Protein 3SMD (pdb70)

Solvent-accessible surface area: 7972 Å² total

B-factor: mean 23.75, std 9.18, range [10.24, 75.02]

CATH classification: 3.90.79.10

Secondary structure (DSSP, 8-state):
--HHHHHHHHHHTTS-B--EEEEEEB-TT-PEEEE---BB-SEEEPPTTS-HHHHHHHHHHHHH-EEEEEEEEEEEE-SGGGEEE-TTS-EEE--EEEEEEEEEEE----EEEE-GGGPPPBSS---GGGG-

Foldseek 3Di:
DDPVVVVVCVVPPQDEDEEKEFEFEADPVAWTKWDDVLIHGQMDGDDPPDDNQRRHQVSCCVRFVFRKHFDAKQDKDWDPLQWDADPVRRTYTYIYTYTYIYTDDGDGDVMDTGHLVGDRDHSGPDPSSSSD

Structure (mmCIF, N/CA/C/O backbone):
data_3SMD
#
_entry.id   3SMD
#
_cell.length_a   64.000
_cell.length_b   64.000
_cell.length_c   59.010
_cell.angle_alpha   90.00
_cell.angle_beta   90.00
_cell.angle_gamma   120.00
#
_symmetry.space_group_name_H-M   'P 32 2 1'
#
loop_
_entity.id
_entity.type
_entity.pdbx_description
1 polymer 'MutT/NUDIX family protein'
2 water water
#
loop_
_atom_site.group_PDB
_atom_site.id
_atom_site.type_symbol
_atom_site.label_atom_id
_atom_site.label_alt_id
_atom_site.label_comp_id
_atom_site.label_asym_id
_atom_site.label_entity_id
_atom_site.label_seq_id
_atom_site.pdbx_PDB_ins_code
_atom_site.Cartn_x
_atom_site.Cartn_y
_atom_site.Cartn_z
_atom_site.occupancy
_atom_site.B_iso_or_equiv
_atom_site.auth_seq_id
_atom_site.auth_comp_id
_atom_site.auth_asym_id
_atom_site.auth_atom_id
_atom_site.pdbx_PDB_model_num
ATOM 1 N N . LEU A 1 3 ? 42.567 19.125 1.977 1.00 43.26 3 LEU A N 1
ATOM 2 C CA . LEU A 1 3 ? 43.516 18.733 0.893 1.00 42.22 3 LEU A CA 1
ATOM 3 C C . LEU A 1 3 ? 42.813 17.766 -0.058 1.00 41.36 3 LEU A C 1
ATOM 4 O O . LEU A 1 3 ? 42.714 16.573 0.225 1.00 41.46 3 LEU A O 1
ATOM 9 N N . SER A 1 4 ? 42.329 18.280 -1.184 1.00 39.53 4 SER A N 1
ATOM 10 C CA . SER A 1 4 ? 41.626 17.460 -2.166 1.00 37.32 4 SER A CA 1
ATOM 11 C C . SER A 1 4 ? 42.521 16.395 -2.791 1.00 36.57 4 SER A C 1
ATOM 12 O O . SER A 1 4 ? 43.746 16.443 -2.669 1.00 36.62 4 SER A O 1
ATOM 15 N N . LEU A 1 5 ? 41.890 15.444 -3.475 1.00 35.16 5 LEU A N 1
ATOM 16 C CA . LEU A 1 5 ? 42.600 14.349 -4.123 1.00 33.78 5 LEU A CA 1
ATOM 17 C C . LEU A 1 5 ? 43.591 14.837 -5.175 1.00 32.51 5 LEU A C 1
ATOM 18 O O . LEU A 1 5 ? 44.638 14.222 -5.382 1.00 33.56 5 LEU A O 1
ATOM 23 N N . TYR A 1 6 ? 43.258 15.939 -5.840 1.00 30.25 6 TYR A N 1
ATOM 24 C CA . TYR A 1 6 ? 44.136 16.493 -6.866 1.00 27.49 6 TYR A CA 1
ATOM 25 C C . TYR A 1 6 ? 45.473 16.942 -6.289 1.00 26.38 6 TYR A C 1
ATOM 26 O O . TYR A 1 6 ? 46.526 16.467 -6.706 1.00 24.42 6 TYR A O 1
ATOM 35 N N . TYR A 1 7 ? 45.416 17.870 -5.337 1.00 26.08 7 TYR A N 1
ATOM 36 C CA . TYR A 1 7 ? 46.615 18.400 -4.694 1.00 26.57 7 TYR A CA 1
ATOM 37 C C . TYR A 1 7 ? 47.332 17.327 -3.881 1.00 25.85 7 TYR A C 1
ATOM 38 O O . TYR A 1 7 ? 48.560 17.324 -3.781 1.00 26.23 7 TYR A O 1
ATOM 47 N N . LYS A 1 8 ? 46.553 16.424 -3.298 1.00 25.59 8 LYS A N 1
ATOM 48 C CA . LYS A 1 8 ? 47.099 15.324 -2.514 1.00 27.78 8 LYS A CA 1
ATOM 49 C C . LY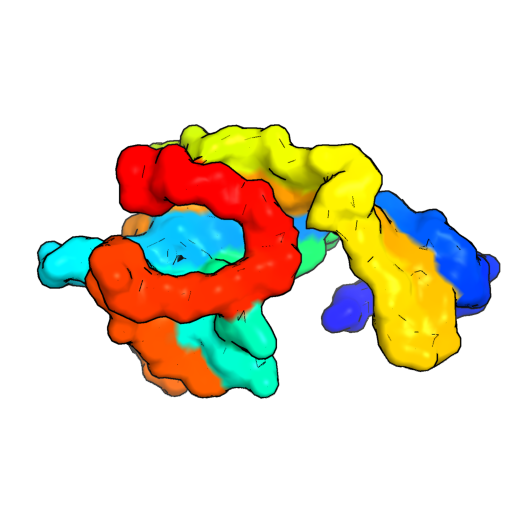S A 1 8 ? 47.926 14.433 -3.442 1.00 25.70 8 LYS A C 1
ATOM 50 O O . LYS A 1 8 ? 48.996 13.959 -3.070 1.00 25.42 8 LYS A O 1
ATOM 56 N N . LYS A 1 9 ? 47.424 14.213 -4.655 1.00 25.98 9 LYS A N 1
ATOM 57 C CA . LYS A 1 9 ? 48.120 13.387 -5.639 1.00 25.33 9 LYS A CA 1
ATOM 58 C C . LYS A 1 9 ? 49.374 14.090 -6.153 1.00 24.21 9 LYS A C 1
ATOM 59 O O . LYS A 1 9 ? 50.404 13.453 -6.379 1.00 23.14 9 LYS A O 1
ATOM 65 N N . ILE A 1 10 ? 49.277 15.402 -6.358 1.00 21.79 10 ILE A N 1
ATOM 66 C CA . ILE A 1 10 ? 50.417 16.175 -6.838 1.00 21.07 10 ILE A CA 1
ATOM 67 C C . ILE A 1 10 ? 51.524 16.147 -5.787 1.00 19.09 10 ILE A C 1
ATOM 68 O O . ILE A 1 10 ? 52.702 15.993 -6.112 1.00 20.15 10 ILE A O 1
ATOM 73 N N . ARG A 1 11 ? 51.133 16.303 -4.528 1.00 18.71 11 ARG A N 1
ATOM 74 C CA . ARG A 1 11 ? 52.090 16.298 -3.426 1.00 18.84 11 ARG A CA 1
ATOM 75 C C . ARG A 1 11 ? 52.822 14.957 -3.353 1.00 19.67 11 ARG A C 1
ATOM 76 O O . ARG A 1 11 ? 54.026 14.913 -3.106 1.00 20.13 11 ARG A O 1
ATOM 84 N N . GLU A 1 12 ? 52.098 13.864 -3.570 1.00 21.85 12 GLU A N 1
ATOM 85 C CA . GLU A 1 12 ? 52.711 12.531 -3.536 1.00 23.32 12 GLU A CA 1
ATOM 86 C C . GLU A 1 12 ? 53.859 12.430 -4.528 1.00 23.50 12 GLU A C 1
ATOM 87 O O . GLU A 1 12 ? 54.915 11.864 -4.234 1.00 24.16 12 GLU A O 1
ATOM 93 N N . GLN A 1 13 ? 53.639 12.985 -5.713 1.00 22.00 13 GLN A N 1
ATOM 94 C CA . GLN A 1 13 ? 54.619 12.942 -6.784 1.00 22.17 13 GLN A CA 1
ATOM 95 C C . GLN A 1 13 ? 55.766 13.945 -6.689 1.00 22.25 13 GLN A C 1
ATOM 96 O O . GLN A 1 13 ? 56.854 13.686 -7.199 1.00 23.60 13 GLN A O 1
ATOM 102 N N . LEU A 1 14 ? 55.531 15.080 -6.037 1.00 20.84 14 LEU A N 1
ATOM 103 C CA . LEU A 1 14 ? 56.557 16.112 -5.937 1.00 19.63 14 LEU A CA 1
ATOM 104 C C . LEU A 1 14 ? 57.364 16.154 -4.642 1.00 17.73 14 LEU A C 1
ATOM 105 O O . LEU A 1 14 ? 58.259 16.984 -4.506 1.00 18.02 14 LEU A O 1
ATOM 110 N N . GLY A 1 15 ? 57.064 15.269 -3.697 1.00 19.93 15 GLY A N 1
ATOM 111 C CA . GLY A 1 15 ? 57.800 15.285 -2.441 1.00 19.16 15 GLY A CA 1
ATOM 112 C C . GLY A 1 15 ? 57.537 16.573 -1.681 1.00 18.19 15 GLY A C 1
ATOM 113 O O . GLY A 1 15 ? 56.383 16.967 -1.518 1.00 19.40 15 GLY A O 1
ATOM 114 N N . HIS A 1 16 ? 58.596 17.233 -1.214 1.00 16.61 16 HIS A N 1
ATOM 115 C CA . HIS A 1 16 ? 58.444 18.489 -0.472 1.00 15.92 16 HIS A CA 1
ATOM 116 C C . HIS A 1 16 ? 58.508 19.718 -1.380 1.00 15.74 16 HIS A C 1
ATOM 117 O O . HIS A 1 16 ? 58.344 20.847 -0.912 1.00 13.75 16 HIS A O 1
ATOM 124 N N . GLU A 1 17 ? 58.742 19.495 -2.671 1.00 15.64 17 GLU A N 1
ATOM 125 C CA . GLU A 1 17 ? 58.869 20.597 -3.616 1.00 15.63 17 GLU A CA 1
ATOM 126 C C . GLU A 1 17 ? 57.661 21.515 -3.740 1.00 13.91 17 GLU A C 1
ATOM 127 O O . GLU A 1 17 ? 56.516 21.121 -3.513 1.00 14.37 17 GLU A O 1
ATOM 133 N N . LEU A 1 18 ? 57.961 22.755 -4.108 1.00 14.08 18 LEU A N 1
ATOM 134 C CA . LEU A 1 18 ? 56.977 23.816 -4.241 1.00 14.67 18 LEU A CA 1
ATOM 135 C C . LEU A 1 18 ? 55.807 23.548 -5.178 1.00 15.34 18 LEU A C 1
ATOM 136 O O . LEU A 1 18 ? 55.995 23.253 -6.364 1.00 16.14 18 LEU A O 1
ATOM 141 N N . ILE A 1 19 ? 54.600 23.651 -4.626 1.00 14.09 19 ILE A N 1
ATOM 142 C CA . ILE A 1 19 ? 53.372 23.490 -5.395 1.00 14.83 19 ILE A CA 1
ATOM 143 C C . ILE A 1 19 ? 52.706 24.870 -5.423 1.00 13.69 19 ILE A C 1
ATOM 144 O O . ILE A 1 19 ? 52.547 25.506 -4.381 1.00 12.47 19 ILE A O 1
ATOM 149 N N . PHE A 1 20 ? 52.345 25.326 -6.621 1.00 13.29 20 PHE A N 1
ATOM 150 C CA . PHE A 1 20 ? 51.703 26.628 -6.827 1.00 14.81 20 PHE A CA 1
ATOM 151 C C . PHE A 1 20 ? 50.210 26.350 -6.709 1.00 15.19 20 PHE A C 1
ATOM 152 O O . PHE A 1 20 ? 49.650 25.659 -7.557 1.00 16.19 20 PHE A O 1
ATOM 168 N N . PRO A 1 22 ? 46.355 27.759 -6.683 1.00 13.81 22 PRO A N 1
ATOM 169 C CA . PRO A 1 22 ? 45.355 28.814 -6.871 1.00 13.37 22 PRO A CA 1
ATOM 170 C C . PRO A 1 22 ? 44.359 28.646 -5.730 1.00 13.36 22 PRO A C 1
ATOM 171 O O . PRO A 1 22 ? 43.904 27.531 -5.464 1.00 13.56 22 PRO A O 1
ATOM 175 N N . SER A 1 23 ? 44.014 29.745 -5.068 1.00 14.38 23 SER A N 1
ATOM 176 C CA . SER A 1 23 ? 43.108 29.694 -3.929 1.00 13.86 23 SER A CA 1
ATOM 177 C C . SER A 1 23 ? 42.133 30.864 -3.930 1.00 13.62 23 SER A C 1
ATOM 178 O O . SER A 1 23 ? 42.266 31.791 -4.724 1.00 12.34 23 SER A O 1
ATOM 181 N N . VAL A 1 24 ? 41.155 30.794 -3.029 1.00 13.27 24 VAL A N 1
ATOM 182 C CA . VAL A 1 24 ? 40.152 31.841 -2.868 1.00 12.92 24 VAL A CA 1
ATOM 183 C C . VAL A 1 24 ? 40.000 32.122 -1.380 1.00 13.12 24 VAL A C 1
ATOM 184 O O . VAL A 1 24 ? 40.281 31.266 -0.539 1.00 15.37 24 VAL A O 1
ATOM 188 N N . ALA A 1 25 ? 39.567 33.332 -1.054 1.00 13.29 25 ALA A N 1
ATOM 189 C CA . ALA A 1 25 ? 39.356 33.718 0.332 1.00 11.51 25 ALA A CA 1
ATOM 190 C C . ALA A 1 25 ? 38.112 34.585 0.304 1.00 13.34 25 ALA A C 1
ATOM 191 O O . ALA A 1 25 ? 37.874 35.307 -0.666 1.00 14.40 25 ALA A O 1
ATOM 193 N N . ALA A 1 26 ? 37.317 34.512 1.361 1.00 13.31 26 ALA A N 1
ATOM 194 C CA . ALA A 1 26 ? 36.076 35.275 1.406 1.00 12.58 26 ALA A CA 1
ATOM 195 C C . ALA A 1 26 ? 36.001 36.323 2.500 1.00 13.38 26 ALA A C 1
ATOM 196 O O . ALA A 1 26 ? 36.415 36.083 3.632 1.00 14.11 26 ALA A O 1
ATOM 198 N N . VAL A 1 27 ? 35.464 37.487 2.143 1.00 12.25 27 VAL A N 1
ATOM 199 C CA . VAL A 1 27 ? 35.251 38.558 3.106 1.00 14.00 27 VAL A CA 1
ATOM 200 C C . VAL A 1 27 ? 33.737 38.539 3.271 1.00 14.71 27 VAL A C 1
ATOM 201 O O . VAL A 1 27 ? 32.998 38.847 2.337 1.00 13.95 27 VAL A O 1
ATOM 205 N N . ILE A 1 28 ? 33.287 38.136 4.456 1.00 15.14 28 ILE A N 1
ATOM 206 C CA . ILE A 1 28 ? 31.867 38.031 4.759 1.00 14.32 28 ILE A CA 1
ATOM 207 C C . ILE A 1 28 ? 31.508 38.931 5.932 1.00 14.48 28 ILE A C 1
ATOM 208 O O . ILE A 1 28 ? 32.136 38.869 6.986 1.00 13.79 28 ILE A O 1
ATOM 213 N N . LYS A 1 29 ? 30.505 39.781 5.737 1.00 14.74 29 LYS A N 1
ATOM 214 C CA . LYS A 1 29 ? 30.071 40.692 6.792 1.00 17.09 29 LYS A CA 1
ATOM 215 C C . LYS A 1 29 ? 28.643 40.366 7.189 1.00 17.04 29 LYS A C 1
ATOM 216 O O . LYS A 1 29 ? 27.841 39.960 6.345 1.00 19.10 29 LYS A O 1
ATOM 222 N N . ASN A 1 30 ? 28.322 40.528 8.470 1.00 17.52 30 ASN A N 1
ATOM 223 C CA . ASN A 1 30 ? 26.955 40.280 8.912 1.00 19.30 30 ASN A CA 1
ATOM 224 C C . ASN A 1 30 ? 26.200 41.602 8.860 1.00 21.06 30 ASN A C 1
ATOM 225 O O . ASN A 1 30 ? 26.758 42.632 8.469 1.00 20.67 30 ASN A O 1
ATOM 230 N N . GLU A 1 31 ? 24.931 41.565 9.238 1.00 23.08 31 GLU A N 1
ATOM 231 C CA . GLU A 1 31 ? 24.088 42.752 9.218 1.00 26.18 31 GLU A CA 1
ATOM 232 C C . GLU A 1 31 ? 24.719 43.949 9.930 1.00 26.04 31 GLU A C 1
ATOM 233 O O . GLU A 1 31 ? 24.590 45.084 9.473 1.00 28.93 31 GLU A O 1
ATOM 239 N N . GLN A 1 32 ? 25.407 43.699 11.040 1.00 27.11 32 GLN A N 1
ATOM 240 C CA . GLN A 1 32 ? 26.022 44.776 11.811 1.00 27.08 32 GLN A CA 1
ATOM 241 C C . GLN A 1 32 ? 27.424 45.190 11.367 1.00 26.78 32 GLN A C 1
ATOM 242 O O . GLN A 1 32 ? 28.088 45.971 12.048 1.00 28.08 32 GLN A O 1
ATOM 248 N N . GLY A 1 33 ? 27.877 44.661 10.235 1.00 25.43 33 GLY A N 1
ATOM 249 C CA . GLY A 1 33 ? 29.184 45.042 9.720 1.00 23.49 33 GLY A CA 1
ATOM 250 C C . GLY A 1 33 ? 30.425 44.325 10.219 1.00 22.69 33 GLY A C 1
ATOM 251 O O . 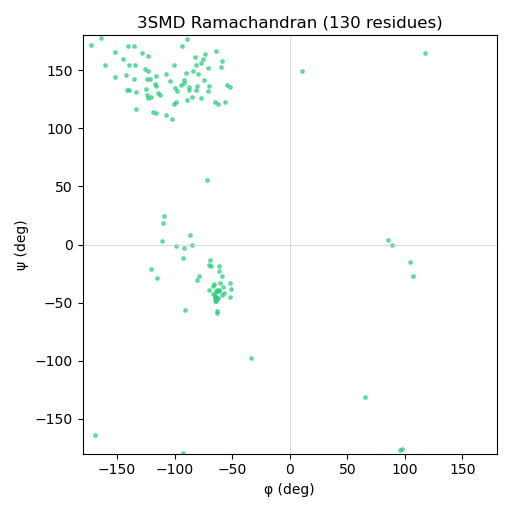GLY A 1 33 ? 31.539 44.688 9.837 1.00 23.03 33 GLY A O 1
ATOM 252 N N . GLU A 1 34 ? 30.259 43.313 11.066 1.00 19.86 34 GLU A N 1
ATOM 253 C CA . GLU A 1 34 ? 31.414 42.579 11.575 1.00 17.38 34 GLU A CA 1
ATOM 254 C C . GLU A 1 34 ? 31.924 41.621 10.497 1.00 16.04 34 GLU A C 1
ATOM 255 O O . GLU A 1 34 ? 31.173 41.215 9.612 1.00 16.78 34 GLU A O 1
ATOM 261 N N . LEU A 1 35 ? 33.200 41.257 10.589 1.00 15.25 35 LEU A N 1
ATOM 262 C CA . LEU A 1 35 ? 33.840 40.373 9.612 1.00 15.26 35 LEU A CA 1
ATOM 263 C C . LEU A 1 35 ? 34.004 38.968 10.171 1.00 14.94 35 LEU A C 1
ATOM 264 O O . LEU A 1 35 ? 34.360 38.802 11.332 1.00 14.39 35 LEU A O 1
ATOM 269 N N . LEU A 1 36 ? 33.777 37.960 9.331 1.00 13.38 36 LEU A N 1
ATOM 270 C CA . LEU A 1 36 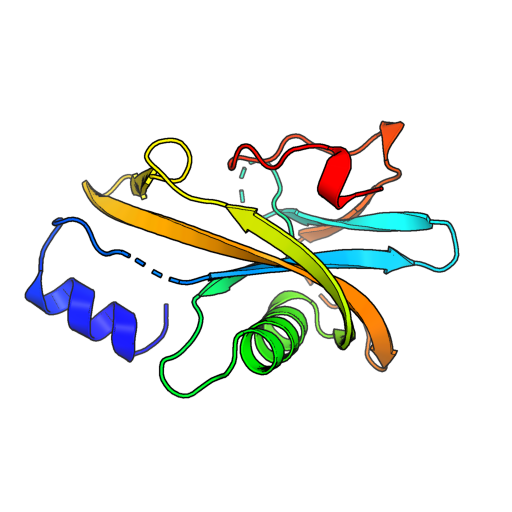? 33.874 36.571 9.780 1.00 12.95 36 LEU A CA 1
ATOM 271 C C . LEU A 1 36 ? 35.267 35.971 9.635 1.00 14.07 36 LEU A C 1
ATOM 272 O O . LEU A 1 36 ? 35.837 35.954 8.536 1.00 13.75 36 LEU A O 1
ATOM 277 N N . PHE A 1 37 ? 35.806 35.475 10.748 1.00 13.09 37 PHE A N 1
ATOM 278 C CA . PHE A 1 37 ? 37.119 34.836 10.740 1.00 15.62 37 PHE A CA 1
ATOM 279 C C . PHE A 1 37 ? 37.029 33.415 11.284 1.00 16.71 37 PHE A C 1
ATOM 280 O O . PHE A 1 37 ? 36.058 33.047 11.952 1.00 14.76 37 PHE A O 1
ATOM 288 N N . GLN A 1 38 ? 38.050 32.619 10.984 1.00 16.85 38 GLN A N 1
ATOM 289 C CA . GLN A 1 38 ? 38.110 31.232 11.426 1.00 21.23 38 GLN A CA 1
ATOM 290 C C . GLN A 1 38 ? 39.395 30.998 12.214 1.00 23.30 38 GLN A C 1
ATOM 291 O O . GLN A 1 38 ? 40.443 31.544 11.877 1.00 22.80 38 GLN A O 1
ATOM 297 N N . TYR A 1 39 ? 39.311 30.192 13.268 1.00 26.22 39 TYR A N 1
ATOM 298 C CA . TYR A 1 39 ? 40.481 29.882 14.085 1.00 30.08 39 TYR A CA 1
ATOM 299 C C . TYR A 1 39 ? 40.792 28.388 14.002 1.00 33.13 39 TYR A C 1
ATOM 300 O O . TYR A 1 39 ? 40.017 27.557 14.478 1.00 33.32 39 TYR A O 1
ATOM 309 N N . PRO A 1 40 ? 41.932 28.029 13.388 1.00 35.16 40 PRO A N 1
ATOM 310 C CA . PRO A 1 40 ? 42.350 26.629 13.240 1.00 36.87 40 PRO A CA 1
ATOM 311 C C . PRO A 1 40 ? 42.609 25.948 14.581 1.00 37.50 40 PRO A C 1
ATOM 312 O O . PRO A 1 40 ? 43.464 26.384 15.353 1.00 39.30 40 PRO A O 1
ATOM 316 N N . TYR A 1 44 ? 47.434 32.103 14.580 1.00 30.90 44 TYR A N 1
ATOM 317 C CA . TYR A 1 44 ? 46.804 33.066 13.682 1.00 30.43 44 TYR A CA 1
ATOM 318 C C . TYR A 1 44 ? 45.387 32.658 13.309 1.00 28.67 44 TYR A C 1
ATOM 319 O O . TYR A 1 44 ? 45.071 31.473 13.235 1.00 27.90 44 TYR A O 1
ATOM 328 N N . TRP A 1 45 ? 44.542 33.654 13.075 1.00 26.96 45 TRP A N 1
ATOM 329 C CA . TRP A 1 45 ? 43.178 33.407 12.638 1.00 23.23 45 TRP A CA 1
ATOM 330 C C . TRP A 1 45 ? 43.265 33.492 11.124 1.00 22.15 45 TRP A C 1
ATOM 331 O O . TRP A 1 45 ? 44.292 33.910 10.581 1.00 20.82 45 TRP A O 1
ATOM 342 N N . SER A 1 46 ? 42.196 33.115 10.437 1.00 19.97 46 SER A N 1
ATOM 343 C CA . SER A 1 46 ? 42.199 33.155 8.983 1.00 18.78 46 SER A CA 1
ATOM 344 C C . SER A 1 46 ? 40.843 33.530 8.407 1.00 16.49 46 SER A C 1
ATOM 345 O O . SER A 1 46 ? 39.816 33.418 9.072 1.00 16.96 46 SER A O 1
ATOM 348 N N . LEU A 1 47 ? 40.847 34.001 7.165 1.00 16.16 47 LEU A N 1
ATOM 349 C CA . LEU A 1 47 ? 39.597 34.321 6.490 1.00 16.31 47 LEU A CA 1
ATOM 350 C C . LEU A 1 47 ? 39.120 32.966 5.984 1.00 15.54 47 LEU A C 1
ATOM 351 O O . LEU A 1 47 ? 39.929 32.059 5.808 1.00 17.12 47 LEU A O 1
ATOM 356 N N . PRO A 1 48 ? 37.808 32.792 5.778 1.00 15.40 48 PRO A N 1
ATOM 357 C CA . PRO A 1 48 ? 37.370 31.487 5.272 1.00 15.72 48 PRO A CA 1
ATOM 358 C C . PRO A 1 48 ? 38.047 31.360 3.904 1.00 17.23 48 PRO A C 1
ATOM 359 O O . PRO A 1 48 ? 37.834 32.201 3.033 1.00 17.50 48 PRO A O 1
ATOM 363 N N . ALA A 1 49 ? 38.861 30.325 3.711 1.00 16.45 49 ALA A N 1
ATOM 364 C CA . ALA A 1 49 ? 39.572 30.176 2.446 1.00 17.41 49 ALA A CA 1
ATOM 365 C C . ALA A 1 49 ? 39.899 28.737 2.085 1.00 18.26 49 ALA A C 1
ATOM 366 O O . ALA A 1 49 ? 39.836 27.836 2.924 1.00 20.20 49 ALA A O 1
ATOM 368 N N . GLY A 1 50 ? 40.266 28.530 0.825 1.00 17.28 50 GLY A N 1
ATOM 369 C CA . GLY A 1 50 ? 40.602 27.196 0.377 1.00 17.99 50 GLY A CA 1
ATOM 370 C C . GLY A 1 50 ? 41.159 27.169 -1.029 1.00 18.00 50 GLY A C 1
ATOM 371 O O . GLY A 1 50 ? 41.145 28.174 -1.740 1.00 15.57 50 GLY A O 1
ATOM 372 N N . ALA A 1 51 ? 41.651 26.005 -1.435 1.00 16.75 51 ALA A N 1
ATOM 373 C CA . ALA A 1 51 ? 42.226 25.846 -2.758 1.00 16.21 51 ALA A CA 1
ATOM 374 C C . ALA A 1 51 ? 41.139 25.678 -3.814 1.00 16.39 51 ALA A C 1
ATOM 375 O O . ALA A 1 51 ? 40.080 25.108 -3.550 1.00 18.05 51 ALA A O 1
ATOM 377 N N . ILE A 1 52 ? 41.402 26.195 -5.009 1.00 13.93 52 ILE A N 1
ATOM 378 C CA . ILE A 1 52 ? 40.474 26.058 -6.115 1.00 13.08 52 ILE A CA 1
ATOM 379 C C . ILE A 1 52 ? 40.700 24.682 -6.718 1.00 15.19 52 ILE A C 1
ATOM 380 O O . ILE A 1 52 ? 41.842 24.283 -6.948 1.00 14.08 52 ILE A O 1
ATOM 385 N N . GLU A 1 53 ? 39.622 23.949 -6.962 1.00 14.36 53 GLU A N 1
ATOM 386 C CA . GLU A 1 53 ? 39.748 22.634 -7.578 1.00 17.84 53 GLU A CA 1
ATOM 387 C C . GLU A 1 53 ? 39.727 22.843 -9.083 1.00 17.96 53 GLU A C 1
ATOM 388 O O . GLU A 1 53 ? 38.885 23.575 -9.599 1.00 17.64 53 GLU A O 1
ATOM 394 N N . PRO A 1 54 ? 40.656 22.208 -9.813 1.00 17.80 54 PRO A N 1
ATOM 395 C CA . PRO A 1 54 ? 40.665 22.384 -11.266 1.00 17.25 54 PRO A CA 1
ATOM 396 C C . PRO A 1 54 ? 39.269 22.102 -11.818 1.00 16.57 54 PRO A C 1
ATOM 397 O O . PRO A 1 54 ? 38.623 21.132 -11.420 1.00 18.43 54 PRO A O 1
ATOM 401 N N . GLY A 1 55 ? 38.800 22.947 -12.727 1.00 17.01 55 GLY A N 1
ATOM 402 C CA . GLY A 1 55 ? 37.482 22.750 -13.295 1.00 16.72 55 GLY A CA 1
ATOM 403 C C . GLY A 1 55 ? 36.505 23.779 -12.767 1.00 16.17 55 GLY A C 1
ATOM 404 O O . GLY A 1 55 ? 35.529 24.109 -13.430 1.00 16.09 55 GLY A O 1
ATOM 405 N N . GLU A 1 56 ? 36.769 24.282 -11.565 1.00 16.90 56 GLU A N 1
ATOM 406 C CA . GLU A 1 56 ? 35.904 25.294 -10.952 1.00 16.29 56 GLU A CA 1
ATOM 407 C C . GLU A 1 56 ? 36.359 26.688 -11.328 1.00 15.37 56 GLU A C 1
ATOM 408 O O . GLU A 1 56 ? 37.552 26.931 -11.501 1.00 13.24 56 GLU A O 1
ATOM 414 N N . THR A 1 57 ? 35.411 27.611 -11.444 1.00 14.86 57 THR A N 1
ATOM 415 C CA . THR A 1 57 ? 35.762 28.996 -11.712 1.00 14.17 57 THR A CA 1
ATOM 416 C C . THR A 1 57 ? 36.098 29.499 -10.311 1.00 14.02 57 THR A C 1
ATOM 417 O O . THR A 1 57 ? 35.725 28.863 -9.322 1.00 14.08 57 THR A O 1
ATOM 421 N N . PRO A 1 58 ? 36.818 30.626 -10.197 1.00 13.14 58 PRO A N 1
ATOM 422 C CA . PRO A 1 58 ? 37.138 31.111 -8.851 1.00 13.69 58 PRO A CA 1
ATOM 423 C C . PRO A 1 58 ? 35.862 31.357 -8.034 1.00 13.23 58 PRO A C 1
ATOM 424 O O . PRO A 1 58 ? 35.834 31.115 -6.831 1.00 12.66 58 PRO A O 1
ATOM 428 N N . GLU A 1 59 ? 34.811 31.839 -8.693 1.00 14.99 59 GLU A N 1
ATOM 429 C CA . GLU A 1 59 ? 33.544 32.103 -8.009 1.00 14.85 59 GLU A CA 1
ATOM 430 C C . GLU A 1 59 ? 32.931 30.822 -7.437 1.00 16.38 59 GLU A C 1
ATOM 431 O O . GLU A 1 59 ? 32.466 30.794 -6.295 1.00 16.27 59 GLU A O 1
ATOM 437 N N . GLU A 1 60 ? 32.914 29.763 -8.235 1.00 16.23 60 GLU A N 1
ATOM 438 C CA . GLU A 1 60 ? 32.359 28.499 -7.772 1.00 15.93 60 GLU A CA 1
ATOM 439 C C . GLU A 1 60 ? 33.181 27.976 -6.596 1.00 15.50 60 GLU A C 1
ATOM 440 O O . GLU A 1 60 ? 32.636 27.431 -5.637 1.00 14.22 60 GLU A O 1
ATOM 446 N N . ALA A 1 61 ? 34.497 28.150 -6.673 1.00 15.19 61 ALA A N 1
ATOM 447 C CA . ALA A 1 61 ? 35.387 27.702 -5.606 1.00 14.19 61 ALA A CA 1
ATOM 448 C C . ALA A 1 61 ? 35.118 28.398 -4.274 1.00 13.91 61 ALA A C 1
ATOM 449 O O . ALA A 1 61 ? 35.057 27.742 -3.232 1.00 14.04 61 ALA A O 1
ATOM 451 N N . VAL A 1 62 ? 34.965 29.720 -4.300 1.00 13.17 62 VAL A N 1
ATOM 452 C CA . VAL A 1 62 ? 34.738 30.445 -3.056 1.00 13.82 62 VAL A CA 1
ATOM 453 C C . VAL A 1 62 ? 33.383 30.095 -2.443 1.00 13.52 62 VAL A C 1
ATOM 454 O O . VAL A 1 62 ? 33.253 30.021 -1.221 1.00 13.16 62 VAL A O 1
ATOM 458 N N . ILE A 1 63 ? 32.378 29.872 -3.281 1.00 14.01 63 ILE A N 1
ATOM 459 C CA . ILE A 1 63 ? 31.064 29.505 -2.763 1.00 13.25 63 ILE A CA 1
ATOM 460 C C . ILE A 1 63 ? 31.165 28.145 -2.080 1.00 14.05 63 ILE A C 1
ATOM 461 O O . ILE A 1 63 ? 30.645 27.952 -0.978 1.00 14.85 63 ILE A O 1
ATOM 466 N N . ARG A 1 64 ? 31.847 27.206 -2.729 1.00 13.81 64 ARG A N 1
ATOM 467 C CA . ARG A 1 64 ? 32.006 25.869 -2.163 1.00 14.89 64 ARG A CA 1
ATOM 468 C C . ARG A 1 64 ? 32.830 25.885 -0.876 1.00 15.08 64 ARG A C 1
ATOM 469 O O . ARG A 1 64 ? 32.445 25.288 0.135 1.00 13.45 64 ARG A O 1
ATOM 477 N N . GLU A 1 65 ? 33.975 26.556 -0.918 1.00 14.58 65 GLU A N 1
ATOM 478 C CA . GLU A 1 65 ? 34.829 26.630 0.254 1.00 14.94 65 GLU A CA 1
ATOM 479 C C . GLU A 1 65 ? 34.102 27.259 1.442 1.00 14.09 65 GLU A C 1
ATOM 480 O O . GLU A 1 65 ? 34.210 26.774 2.569 1.00 14.94 65 GLU A O 1
ATOM 486 N N . VAL A 1 66 ? 33.368 28.341 1.200 1.00 14.29 66 VAL A N 1
ATOM 487 C CA . VAL A 1 66 ? 32.641 28.986 2.287 1.00 13.12 66 VAL A CA 1
ATOM 488 C C . VAL A 1 66 ? 31.620 28.019 2.895 1.00 13.93 66 VAL A C 1
ATOM 489 O O . VAL A 1 66 ? 31.447 27.972 4.115 1.00 14.73 66 VAL A O 1
ATOM 493 N N . TRP A 1 67 ? 30.958 27.234 2.053 1.00 15.95 67 TRP A N 1
ATOM 494 C CA . TRP A 1 67 ? 29.973 26.278 2.557 1.00 17.94 67 TRP A CA 1
ATOM 495 C C . TRP A 1 67 ? 30.640 25.209 3.419 1.00 18.91 67 TRP A C 1
ATOM 496 O O . TRP A 1 67 ? 30.160 24.879 4.501 1.00 19.23 67 TRP A O 1
ATOM 507 N N . GLU A 1 68 ? 31.753 24.669 2.935 1.00 19.74 68 GLU A N 1
ATOM 508 C CA . GLU A 1 68 ? 32.470 23.626 3.663 1.00 20.30 68 GLU A CA 1
ATOM 509 C C . GLU A 1 68 ? 33.084 24.108 4.976 1.00 21.33 68 GLU A C 1
ATOM 510 O O . GLU A 1 68 ? 33.008 23.421 5.996 1.00 22.39 68 GLU A O 1
ATOM 516 N N . GLU A 1 69 ? 33.687 25.292 4.951 1.00 20.30 69 GLU A N 1
ATOM 517 C CA . GLU A 1 69 ? 34.344 25.839 6.135 1.00 20.94 69 GLU A CA 1
ATOM 518 C C . GLU A 1 69 ? 33.431 26.510 7.159 1.00 19.78 69 GLU A C 1
ATOM 519 O O . GLU A 1 69 ? 33.725 26.482 8.359 1.00 21.71 69 GLU A O 1
ATOM 525 N N . THR A 1 70 ? 32.331 27.105 6.705 1.00 17.34 70 THR A N 1
ATOM 526 C CA . THR A 1 70 ? 31.445 27.813 7.627 1.00 17.93 70 THR A CA 1
ATOM 527 C C . THR A 1 70 ? 30.001 27.331 7.729 1.00 17.21 70 THR A C 1
ATOM 528 O O . THR A 1 70 ? 29.333 27.617 8.718 1.00 18.43 70 THR A O 1
ATOM 532 N N . GLY A 1 71 ? 29.519 26.618 6.717 1.00 17.22 71 GLY A N 1
ATOM 533 C CA . GLY A 1 71 ? 28.142 26.151 6.735 1.00 17.18 71 GLY A CA 1
ATOM 534 C C . GLY A 1 71 ? 27.192 27.177 6.130 1.00 18.14 71 GLY A C 1
ATOM 535 O O . GLY A 1 71 ? 25.978 26.956 6.057 1.00 20.39 71 GLY A O 1
ATOM 536 N N . LEU A 1 72 ? 27.742 28.306 5.694 1.00 15.05 72 LEU A N 1
ATOM 537 C CA . LEU A 1 72 ? 26.945 29.378 5.088 1.00 15.34 72 LEU A CA 1
ATOM 538 C C . LEU A 1 72 ? 26.840 29.254 3.576 1.00 16.41 72 LEU A C 1
ATOM 539 O O . LEU A 1 72 ? 27.801 28.871 2.904 1.00 15.45 72 LEU A O 1
ATOM 544 N N . LYS A 1 73 ? 25.667 29.574 3.039 1.00 16.47 73 LYS A N 1
ATOM 545 C CA . LYS A 1 73 ? 25.496 29.566 1.595 1.00 18.34 73 LYS A CA 1
ATOM 546 C C . LYS A 1 73 ? 25.653 31.040 1.235 1.00 17.09 73 LYS A C 1
ATOM 547 O O . LYS A 1 73 ? 24.941 31.892 1.768 1.00 17.68 73 LYS A O 1
ATOM 553 N N . VAL A 1 74 ? 26.602 31.352 0.360 1.00 17.21 74 VAL A N 1
ATOM 554 C CA . VAL A 1 74 ? 26.821 32.741 -0.028 1.00 15.81 74 VAL A CA 1
ATOM 555 C C . VAL A 1 74 ? 26.844 32.943 -1.537 1.00 17.45 74 VAL A C 1
ATOM 556 O O . VAL A 1 74 ? 26.940 31.993 -2.314 1.00 17.36 74 VAL A O 1
ATOM 560 N N . GLN A 1 75 ? 26.726 34.199 -1.945 1.00 17.81 75 GLN A N 1
ATOM 561 C CA . GLN A 1 75 ? 26.813 34.540 -3.354 1.00 18.57 75 GLN A CA 1
ATOM 562 C C . GLN A 1 75 ? 27.900 35.604 -3.452 1.00 16.28 75 GLN A C 1
ATOM 563 O O . GLN A 1 75 ? 28.144 36.352 -2.499 1.00 16.01 75 GLN A O 1
ATOM 569 N N . VAL A 1 76 ? 28.575 35.656 -4.594 1.00 16.10 76 VAL A N 1
ATOM 570 C CA . VAL A 1 76 ? 29.649 36.617 -4.781 1.00 18.78 76 VAL A CA 1
ATOM 571 C C . VAL A 1 76 ? 29.141 38.020 -5.046 1.00 20.09 76 VAL A C 1
ATOM 572 O O . VAL A 1 76 ? 28.337 38.244 -5.950 1.00 20.48 76 VAL A O 1
ATOM 576 N N . LYS A 1 77 ? 29.622 38.960 -4.244 1.00 21.02 77 LYS A N 1
ATOM 577 C CA . LYS A 1 77 ? 29.241 40.361 -4.362 1.00 24.75 77 LYS A CA 1
ATOM 578 C C . LYS A 1 77 ? 30.215 41.062 -5.295 1.00 23.49 77 LYS A C 1
ATOM 579 O O . LYS A 1 77 ? 29.818 41.656 -6.292 1.00 24.26 77 LYS A O 1
ATOM 585 N N . LYS A 1 78 ? 31.499 40.992 -4.968 1.00 23.08 78 LYS A N 1
ATOM 586 C CA . LYS A 1 78 ? 32.512 41.627 -5.797 1.00 21.96 78 LYS A CA 1
ATOM 587 C C . LYS A 1 78 ? 33.887 41.041 -5.540 1.00 20.19 78 LYS A C 1
ATOM 588 O O . LYS A 1 78 ? 34.159 40.495 -4.472 1.00 18.66 78 LYS A O 1
ATOM 594 N N . GLN A 1 79 ? 34.753 41.140 -6.539 1.00 18.88 79 GLN A N 1
ATOM 595 C CA . GLN A 1 79 ? 36.104 40.628 -6.410 1.00 19.93 79 GLN A CA 1
ATOM 596 C C . GLN A 1 79 ? 36.923 41.760 -5.803 1.00 20.41 79 GLN A C 1
ATOM 597 O O . GLN A 1 79 ? 36.802 42.915 -6.223 1.00 21.37 79 GLN A O 1
ATOM 603 N N . LYS A 1 80 ? 37.751 41.431 -4.815 1.00 18.62 80 LYS A N 1
ATOM 604 C CA . LYS A 1 80 ? 38.550 42.438 -4.125 1.00 18.63 80 LYS A CA 1
ATOM 605 C C . LYS A 1 80 ? 40.042 42.363 -4.410 1.00 19.62 80 LYS A C 1
ATOM 606 O O . LYS A 1 80 ? 40.852 42.898 -3.644 1.00 20.86 80 LYS A O 1
ATOM 612 N N . GLY A 1 81 ? 40.404 41.695 -5.500 1.00 17.41 81 GLY A N 1
ATOM 613 C CA . GLY A 1 81 ? 41.805 41.602 -5.862 1.00 15.72 81 GLY A CA 1
ATOM 614 C C . GLY A 1 81 ? 42.400 40.211 -5.886 1.00 15.43 81 GLY A C 1
ATOM 615 O O . GLY A 1 81 ? 41.820 39.258 -5.370 1.00 13.38 81 GLY A O 1
ATOM 616 N N . VAL A 1 82 ? 43.566 40.109 -6.513 1.00 14.98 82 VAL A N 1
ATOM 617 C CA . VAL A 1 82 ? 44.299 38.854 -6.610 1.00 16.03 82 VAL A CA 1
ATOM 618 C C . VAL A 1 82 ? 45.675 39.117 -6.012 1.00 14.71 82 VAL A C 1
ATOM 619 O O . VAL A 1 82 ? 46.383 40.041 -6.425 1.00 16.22 82 VAL A O 1
ATOM 623 N N . PHE A 1 83 ? 46.051 38.293 -5.044 1.00 14.06 83 PHE A N 1
ATOM 624 C CA . PHE A 1 83 ? 47.313 38.452 -4.346 1.00 14.95 83 PHE A CA 1
ATOM 625 C C . PHE A 1 83 ? 48.202 37.225 -4.466 1.00 14.10 83 PHE A C 1
ATOM 626 O O . PHE A 1 83 ? 47.728 36.089 -4.466 1.00 14.67 83 PHE A O 1
ATOM 634 N N . GLY A 1 84 ? 49.499 37.468 -4.585 1.00 14.13 84 GLY A N 1
ATOM 635 C CA . GLY A 1 84 ? 50.440 36.373 -4.715 1.00 13.80 84 GLY A CA 1
ATOM 636 C C . GLY A 1 84 ? 51.874 36.829 -4.576 1.00 15.35 84 GLY A C 1
ATOM 637 O O . GLY A 1 84 ? 52.145 37.934 -4.091 1.00 18.63 84 GLY A O 1
ATOM 638 N N . GLY A 1 85 ? 52.795 35.972 -5.004 1.00 15.19 85 GLY A N 1
ATOM 639 C CA . GLY A 1 85 ? 54.208 36.285 -4.911 1.00 15.63 85 GLY A CA 1
ATOM 640 C C . GLY A 1 85 ? 54.839 35.653 -3.681 1.00 16.52 85 GLY A C 1
ATOM 641 O O . GLY A 1 85 ? 54.184 34.924 -2.930 1.00 14.82 85 GLY A O 1
ATOM 642 N N . LYS A 1 86 ? 56.114 35.950 -3.469 1.00 18.26 86 LYS A N 1
ATOM 643 C CA . LYS A 1 86 ? 56.855 35.409 -2.338 1.00 20.04 86 LYS A CA 1
ATOM 644 C C . LYS A 1 86 ? 56.220 35.587 -0.962 1.00 19.34 86 LYS A C 1
ATOM 645 O O . LYS A 1 86 ? 56.380 34.727 -0.093 1.00 17.41 86 LYS A O 1
ATOM 651 N N . GLU A 1 87 ? 55.500 36.688 -0.749 1.00 19.61 87 GLU A N 1
ATOM 652 C CA . GLU A 1 87 ? 54.878 36.918 0.553 1.00 19.51 87 GLU A CA 1
ATOM 653 C C . GLU A 1 87 ? 53.734 35.935 0.833 1.00 18.23 87 GLU A C 1
ATOM 654 O O . GLU A 1 87 ? 53.265 35.824 1.969 1.00 18.13 87 GLU A O 1
ATOM 660 N N . PHE A 1 88 ? 53.291 35.222 -0.203 1.00 15.19 88 PHE A N 1
ATOM 661 C CA . PHE A 1 88 ? 52.224 34.235 -0.049 1.00 16.84 88 PHE A CA 1
ATOM 662 C C . PHE A 1 88 ? 52.764 32.807 -0.178 1.00 18.16 88 PHE A C 1
ATOM 663 O O . PHE A 1 88 ? 52.043 31.856 -0.494 1.00 15.89 88 PHE A O 1
ATOM 671 N N . ARG A 1 89 ? 54.052 32.679 0.115 1.00 18.56 89 ARG A N 1
ATOM 672 C CA . ARG A 1 89 ? 54.736 31.401 0.071 1.00 21.70 89 ARG A CA 1
ATOM 673 C C . ARG A 1 89 ? 54.681 30.866 1.499 1.00 23.16 89 ARG A C 1
ATOM 674 O O . ARG A 1 89 ? 54.894 31.611 2.462 1.00 24.71 89 ARG A O 1
ATOM 682 N N . TYR A 1 90 ? 54.405 29.574 1.638 1.00 22.43 90 TYR A N 1
ATOM 683 C CA . TYR A 1 90 ? 54.285 28.961 2.959 1.00 22.52 90 TYR A CA 1
ATOM 684 C C . TYR A 1 90 ? 54.889 27.561 2.969 1.00 21.10 90 TYR A C 1
ATOM 685 O O . TYR A 1 90 ? 54.628 26.758 2.075 1.00 20.49 90 TYR A O 1
ATOM 694 N N . THR A 1 91 ? 55.700 27.267 3.980 1.00 20.79 91 THR A N 1
ATOM 695 C CA . THR A 1 91 ? 56.318 25.948 4.074 1.00 19.84 91 THR A CA 1
ATOM 696 C C . THR A 1 91 ? 55.862 25.275 5.356 1.00 19.38 91 THR A C 1
ATOM 697 O O . THR A 1 91 ? 56.156 25.746 6.454 1.00 19.68 91 THR A O 1
ATOM 701 N N . TYR A 1 92 ? 55.116 24.188 5.196 1.00 18.96 92 TYR A N 1
ATOM 702 C CA . TYR A 1 92 ? 54.597 23.412 6.311 1.00 17.05 92 TYR A CA 1
ATOM 703 C C . TYR A 1 92 ? 55.732 22.903 7.187 1.00 18.65 92 TYR A C 1
ATOM 704 O O . TYR A 1 92 ? 56.873 22.789 6.739 1.00 17.53 92 TYR A O 1
ATOM 713 N N . ALA A 1 93 ? 55.399 22.584 8.432 1.00 18.21 93 ALA A N 1
ATOM 714 C CA . ALA A 1 93 ? 56.372 22.087 9.397 1.00 18.25 93 ALA A CA 1
ATOM 715 C C . ALA A 1 93 ? 57.067 20.808 8.945 1.00 18.62 93 ALA A C 1
ATOM 716 O O . ALA A 1 93 ? 58.200 20.543 9.352 1.00 17.50 93 ALA A O 1
ATOM 718 N N . ASN A 1 94 ? 56.392 20.020 8.108 1.00 17.63 94 ASN A N 1
ATOM 719 C CA . ASN A 1 94 ? 56.947 18.762 7.616 1.00 16.40 94 ASN A CA 1
ATOM 720 C C . ASN A 1 94 ? 57.846 18.954 6.396 1.00 16.36 94 ASN A C 1
ATOM 721 O O . ASN A 1 94 ? 58.398 17.989 5.866 1.00 17.80 94 ASN A O 1
ATOM 726 N N . GLY A 1 95 ? 57.985 20.201 5.954 1.00 15.22 95 GLY A N 1
ATOM 727 C CA . GLY A 1 95 ? 58.834 20.499 4.812 1.00 13.12 95 GLY A CA 1
ATOM 728 C C . GLY A 1 95 ? 58.124 20.787 3.500 1.00 13.84 95 GLY A C 1
ATOM 729 O O . GLY A 1 95 ? 58.738 21.311 2.565 1.00 11.59 95 GLY A O 1
ATOM 730 N N . ASP A 1 96 ? 56.840 20.445 3.419 1.00 14.41 96 ASP A N 1
ATOM 731 C CA . ASP A 1 96 ? 56.080 20.675 2.189 1.00 14.30 96 ASP A CA 1
ATOM 732 C C . ASP A 1 96 ? 55.960 22.164 1.903 1.00 13.94 96 ASP A C 1
ATOM 733 O O 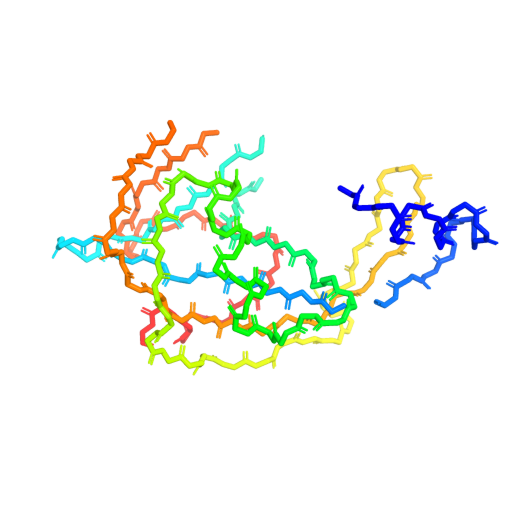. ASP A 1 96 ? 55.463 22.932 2.726 1.00 14.51 96 ASP A O 1
ATOM 738 N N . LYS A 1 97 ? 56.425 22.554 0.722 1.00 14.15 97 LYS A N 1
ATOM 739 C CA . LYS A 1 97 ? 56.409 23.947 0.296 1.00 14.43 97 LYS A CA 1
ATOM 740 C C . LYS A 1 97 ? 55.256 24.275 -0.644 1.00 13.64 97 LYS A C 1
ATOM 741 O O . LYS A 1 97 ? 54.965 23.529 -1.578 1.00 11.88 97 LYS A O 1
ATOM 747 N N . VAL A 1 98 ? 54.590 25.392 -0.376 1.00 14.02 98 VAL A N 1
ATOM 748 C CA . VAL A 1 98 ? 53.491 25.819 -1.229 1.00 13.68 98 VAL A CA 1
ATOM 749 C C . VAL A 1 98 ? 53.529 27.322 -1.424 1.00 14.79 98 VAL A C 1
ATOM 750 O O . VAL A 1 98 ? 54.093 28.055 -0.609 1.00 14.93 98 VAL A O 1
ATOM 754 N N . GLU A 1 99 ? 52.964 27.774 -2.537 1.00 13.06 99 GLU A N 1
ATOM 755 C CA . GLU A 1 99 ? 52.854 29.197 -2.780 1.00 13.16 99 GLU A CA 1
ATOM 756 C C . GLU A 1 99 ? 51.427 29.389 -3.237 1.00 12.37 99 GLU A C 1
ATOM 757 O O . GLU A 1 99 ? 50.935 28.661 -4.104 1.00 10.84 99 GLU A O 1
ATOM 763 N N . TYR A 1 100 ? 50.750 30.353 -2.633 1.00 12.65 100 TYR A N 1
ATOM 764 C CA . TYR A 1 100 ? 49.371 30.619 -2.998 1.00 12.25 100 TYR A CA 1
ATOM 765 C C . TYR A 1 100 ? 49.245 31.821 -3.919 1.00 13.04 100 TYR A C 1
ATOM 766 O O . TYR A 1 100 ? 50.116 32.694 -3.954 1.00 11.75 100 TYR A O 1
ATOM 775 N N . ILE A 1 101 ? 48.166 31.822 -4.694 1.00 11.20 101 ILE A N 1
ATOM 776 C CA . ILE A 1 101 ? 47.786 32.978 -5.497 1.00 12.25 101 ILE A CA 1
ATOM 777 C C . ILE A 1 101 ? 46.321 32.949 -5.097 1.00 11.01 101 ILE A C 1
ATOM 778 O O . ILE A 1 101 ? 45.614 31.964 -5.337 1.00 11.49 101 ILE A O 1
ATOM 783 N N . VAL A 1 102 ? 45.892 34.011 -4.424 1.00 10.91 102 VAL A N 1
ATOM 784 C CA . VAL A 1 102 ? 44.544 34.086 -3.890 1.00 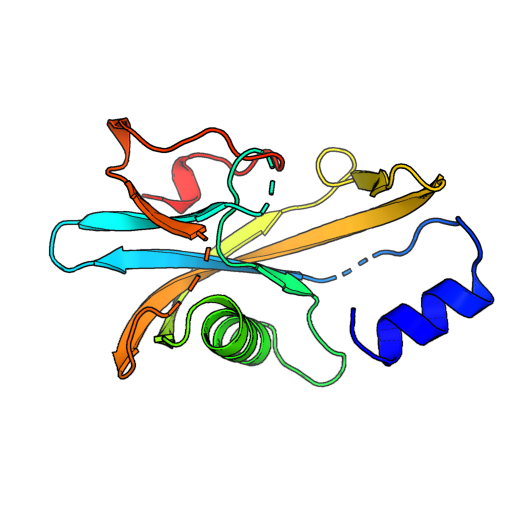11.63 102 VAL A CA 1
ATOM 785 C C . VAL A 1 102 ? 43.652 35.153 -4.506 1.00 11.33 102 VAL A C 1
ATOM 786 O O . VAL A 1 102 ? 44.048 36.315 -4.624 1.00 11.95 102 VAL A O 1
ATOM 790 N N . VAL A 1 103 ? 42.450 34.739 -4.898 1.00 11.50 103 VAL A N 1
ATOM 791 C CA . VAL A 1 103 ? 41.454 35.659 -5.435 1.00 11.80 103 VAL A CA 1
ATOM 792 C C . VAL A 1 103 ? 40.525 35.905 -4.249 1.00 11.96 103 VAL A C 1
ATOM 793 O O . VAL A 1 103 ? 39.947 34.963 -3.704 1.00 12.34 103 VAL A O 1
ATOM 797 N N . VAL A 1 104 ? 40.397 37.162 -3.839 1.00 11.43 104 VAL A N 1
ATOM 798 C CA . VAL A 1 104 ? 39.551 37.506 -2.703 1.00 10.48 104 VAL A CA 1
ATOM 799 C C . VAL A 1 104 ? 38.187 37.998 -3.187 1.00 11.64 104 VAL A C 1
ATOM 800 O O . VAL A 1 104 ? 38.105 38.839 -4.081 1.00 12.22 104 VAL A O 1
ATOM 804 N N . PHE A 1 105 ? 37.125 37.456 -2.594 1.00 12.15 105 PHE A N 1
ATOM 805 C CA . PHE A 1 105 ? 35.759 37.825 -2.957 1.00 13.97 105 PHE A CA 1
ATOM 806 C C . PHE A 1 105 ? 34.955 38.299 -1.759 1.00 15.09 105 PHE A C 1
ATOM 807 O O . PHE A 1 105 ? 34.966 37.659 -0.711 1.00 15.56 105 PHE A O 1
ATOM 815 N N . GLU A 1 106 ? 34.250 39.413 -1.917 1.00 15.33 106 GLU A N 1
ATOM 816 C CA . GLU A 1 106 ? 33.384 39.897 -0.854 1.00 16.10 106 GLU A CA 1
ATOM 817 C C . GLU A 1 106 ? 32.135 39.072 -1.153 1.00 14.96 106 GLU A C 1
ATOM 818 O O . GLU A 1 106 ? 31.639 39.069 -2.285 1.00 15.53 106 GLU A O 1
ATOM 824 N N . CYS A 1 107 ? 31.626 38.371 -0.150 1.00 16.27 107 CYS A N 1
ATOM 825 C CA . CYS A 1 107 ? 30.456 37.528 -0.349 1.00 16.21 107 CYS A CA 1
ATOM 826 C C . CYS A 1 107 ? 29.333 37.903 0.601 1.00 17.61 107 CYS A C 1
ATOM 827 O O . CYS A 1 107 ? 29.572 38.372 1.714 1.00 17.95 107 CYS A O 1
ATOM 830 N N . GLU A 1 108 ? 28.102 37.704 0.152 1.00 19.44 108 GLU A N 1
ATOM 831 C CA . GLU A 1 108 ? 26.955 37.998 0.998 1.00 19.70 108 GLU A CA 1
ATOM 832 C C . GLU A 1 108 ? 26.182 36.719 1.285 1.00 18.39 108 GLU A C 1
ATOM 833 O O . GLU A 1 108 ? 25.962 35.892 0.408 1.00 16.50 108 GLU A O 1
ATOM 839 N N . ILE A 1 109 ? 25.787 36.568 2.541 1.00 16.31 109 ILE A N 1
ATOM 840 C CA . ILE A 1 109 ? 25.053 35.399 3.001 1.00 16.75 109 ILE A CA 1
ATOM 841 C C . ILE A 1 109 ? 23.626 35.369 2.476 1.00 19.40 109 ILE A C 1
ATOM 842 O O . ILE A 1 109 ? 22.920 36.366 2.560 1.00 19.56 109 ILE A O 1
ATOM 847 N N . THR A 1 110 ? 23.210 34.223 1.939 1.00 20.61 110 THR A N 1
ATOM 848 C CA . THR A 1 110 ? 21.851 34.070 1.427 1.00 23.33 110 THR A CA 1
ATOM 849 C C . THR A 1 110 ? 21.071 33.040 2.232 1.00 24.99 110 THR A C 1
ATOM 850 O O . THR A 1 110 ? 19.848 33.127 2.334 1.00 24.37 110 THR A O 1
ATOM 854 N N . SER A 1 111 ? 21.778 32.070 2.806 1.00 24.67 111 SER A N 1
ATOM 855 C CA . SER A 1 111 ? 21.135 31.022 3.595 1.00 25.90 111 SER A CA 1
ATOM 856 C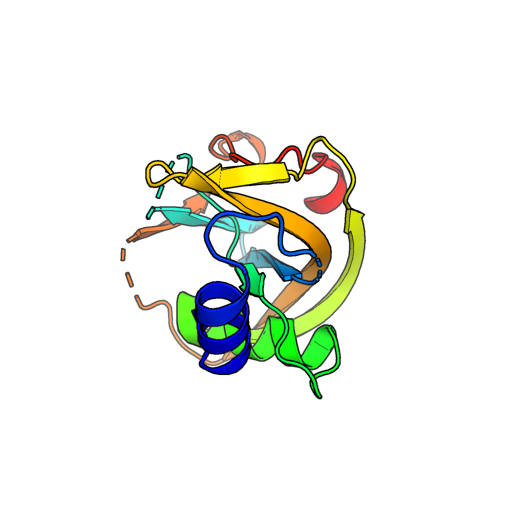 C . SER A 1 111 ? 22.158 30.286 4.453 1.00 25.67 111 SER A C 1
ATOM 857 O O . SER A 1 111 ? 23.351 30.583 4.402 1.00 25.06 111 SER A O 1
ATOM 860 N N . GLY A 1 112 ? 21.680 29.337 5.251 1.00 26.14 112 GLY A N 1
ATOM 861 C CA . GLY A 1 112 ? 22.571 28.557 6.083 1.00 25.83 112 GLY A CA 1
ATOM 862 C C . GLY A 1 112 ? 22.745 29.038 7.504 1.00 26.50 112 GLY A C 1
ATOM 863 O O . GLY A 1 112 ? 22.127 30.001 7.956 1.00 25.13 112 GLY A O 1
ATOM 864 N N . LYS A 1 113 ? 23.617 28.338 8.213 1.00 27.88 113 LYS A N 1
ATOM 865 C CA . LYS A 1 113 ? 23.909 28.648 9.595 1.00 29.73 113 LYS A CA 1
ATOM 866 C C . LYS A 1 113 ? 25.396 28.608 9.803 1.00 29.76 113 LYS A C 1
ATOM 867 O O . LYS A 1 113 ? 26.169 28.189 8.929 1.00 30.03 113 LYS A O 1
ATOM 873 N N . LEU A 1 114 ? 25.810 29.053 10.974 1.00 30.09 114 LEU A N 1
ATOM 874 C CA . LEU A 1 114 ? 27.234 29.066 11.261 1.00 31.92 114 LEU A CA 1
ATOM 875 C C . LEU A 1 114 ? 27.594 27.877 12.164 1.00 34.39 114 LEU A C 1
ATOM 876 O O . LEU A 1 114 ? 27.268 27.868 13.340 1.00 37.18 114 LEU A O 1
ATOM 881 N N . LYS A 1 115 ? 28.279 26.879 11.616 1.00 35.38 115 LYS A N 1
ATOM 882 C CA . LYS A 1 115 ? 28.712 25.717 12.412 1.00 37.72 115 LYS A CA 1
ATOM 883 C C . LYS A 1 115 ? 29.060 26.075 13.851 1.00 37.93 115 LYS A C 1
ATOM 884 O O . LYS A 1 115 ? 29.961 26.868 14.130 1.00 40.16 115 LYS A O 1
ATOM 890 N N . LYS A 1 123 ? 37.113 27.214 15.314 1.00 23.72 123 LYS A N 1
ATOM 891 C CA . LYS A 1 123 ? 36.167 28.214 15.789 1.00 24.40 123 LYS A CA 1
ATOM 892 C C . LYS A 1 123 ? 35.823 29.204 14.680 1.00 21.75 123 LYS A C 1
ATOM 893 O O . LYS A 1 123 ? 36.641 29.478 13.806 1.00 22.66 123 LYS A O 1
ATOM 899 N N . LEU A 1 124 ? 34.599 29.720 14.721 1.00 20.47 124 LEU A N 1
ATOM 900 C CA . LEU A 1 124 ? 34.129 30.715 13.765 1.00 19.22 124 LEU A CA 1
ATOM 901 C C . LEU A 1 124 ? 33.671 31.884 14.626 1.00 17.85 124 LEU A C 1
ATOM 902 O O . LEU A 1 124 ? 32.896 31.701 15.565 1.00 17.97 124 LEU A O 1
ATOM 907 N N . GLN A 1 125 ? 34.149 33.085 14.318 1.00 16.28 125 GLN A N 1
ATOM 908 C CA . GLN A 1 125 ? 33.787 34.246 15.122 1.00 16.85 125 GLN A CA 1
ATOM 909 C C . GLN A 1 125 ? 33.810 35.527 14.310 1.00 15.09 125 GLN A C 1
ATOM 910 O O . GLN A 1 125 ? 34.648 35.693 13.419 1.00 14.68 125 GLN A O 1
ATOM 916 N N . TYR A 1 126 ? 32.877 36.421 14.625 1.00 15.24 126 TYR A N 1
ATOM 917 C CA . TYR A 1 126 ? 32.774 37.720 13.970 1.00 15.01 126 TYR A CA 1
ATOM 918 C C . TYR A 1 126 ? 33.574 38.762 14.744 1.00 15.75 126 TYR A C 1
ATOM 919 O O . TYR A 1 126 ? 33.551 38.792 15.977 1.00 16.69 126 TYR A O 1
ATOM 928 N N . PHE A 1 127 ? 34.270 39.623 14.009 1.00 17.38 127 PHE A N 1
ATOM 929 C CA . PHE A 1 127 ? 35.074 40.692 14.602 1.00 18.19 127 PHE A CA 1
ATOM 930 C C . PHE A 1 127 ? 34.811 41.979 13.832 1.00 19.53 127 PHE A C 1
ATOM 931 O O . PHE A 1 127 ? 34.663 41.955 12.611 1.00 18.65 127 PHE A O 1
ATOM 939 N N . SER A 1 128 ? 34.757 43.104 14.535 1.00 21.12 128 SER A N 1
ATOM 940 C CA . SER A 1 128 ? 34.568 44.375 13.846 1.00 21.84 128 SER A CA 1
ATOM 941 C C . SER A 1 128 ? 35.924 44.688 13.215 1.00 22.34 128 SER A C 1
ATOM 942 O O . SER A 1 128 ? 36.947 44.142 13.635 1.00 20.87 128 SER A O 1
ATOM 945 N N . PHE A 1 129 ? 35.935 45.552 12.208 1.00 23.45 129 PHE A N 1
ATOM 946 C CA . PHE A 1 129 ? 37.181 45.907 11.534 1.00 25.44 129 PHE A CA 1
ATOM 947 C C . PHE A 1 129 ? 38.274 46.351 12.504 1.00 25.85 129 PHE A C 1
ATOM 948 O O . PHE A 1 129 ? 39.429 45.931 1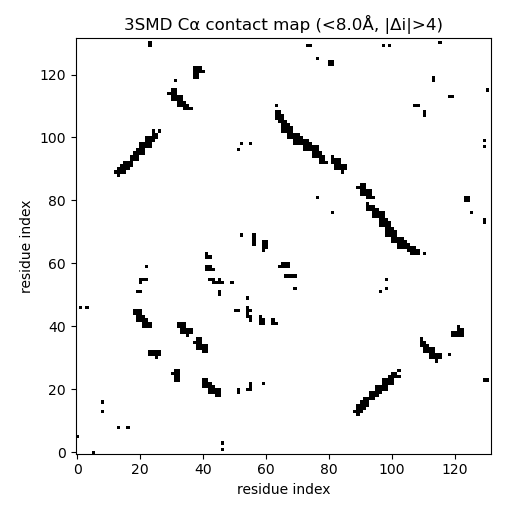2.387 1.00 25.30 129 PHE A O 1
ATOM 956 N N . SER A 1 130 ? 37.907 47.199 13.460 1.00 27.60 130 SER A N 1
ATOM 957 C CA . SER A 1 130 ? 38.862 47.718 14.433 1.00 29.10 130 SER A CA 1
ATOM 958 C C . SER A 1 130 ? 39.388 46.665 15.405 1.00 29.55 130 SER A C 1
ATOM 959 O O . SER A 1 130 ? 40.427 46.863 16.035 1.00 29.99 130 SER A O 1
ATOM 962 N N . GLU A 1 131 ? 38.680 45.546 15.521 1.00 29.16 131 GLU A N 1
ATOM 963 C CA . GLU A 1 131 ? 39.082 44.475 16.433 1.00 28.72 131 GLU A CA 1
ATOM 964 C C . GLU A 1 131 ? 39.567 43.220 15.706 1.00 27.17 131 GLU A C 1
ATOM 965 O O . GLU A 1 131 ? 39.884 42.218 16.346 1.00 24.97 131 GLU A O 1
ATOM 971 N N . LYS A 1 132 ? 39.636 43.263 14.379 1.00 25.92 132 LYS A N 1
ATOM 972 C CA . LYS A 1 132 ? 40.054 42.079 13.631 1.00 25.62 132 LYS A CA 1
ATOM 973 C C . LYS A 1 132 ? 41.399 41.498 14.063 1.00 25.29 132 LYS A C 1
ATOM 974 O O . LYS A 1 132 ? 42.362 42.226 14.313 1.00 23.93 132 LYS A O 1
ATOM 980 N N . PRO A 1 133 ? 41.473 40.162 14.162 1.00 24.63 133 PRO A N 1
ATOM 981 C CA . PRO A 1 133 ? 42.684 39.443 14.563 1.00 25.29 133 PRO A CA 1
ATOM 982 C C . PRO A 1 133 ? 43.733 39.438 13.459 1.00 26.08 133 PRO A C 1
ATOM 983 O O . PRO A 1 133 ? 43.434 39.737 12.305 1.00 24.67 133 PRO A O 1
ATOM 987 N N . 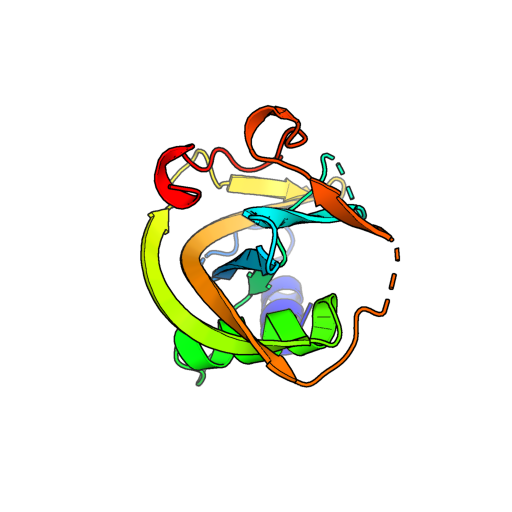PRO A 1 134 ? 44.984 39.109 13.805 1.00 28.31 134 PRO A N 1
ATOM 988 C CA . PRO A 1 134 ? 46.055 39.074 12.807 1.00 29.51 134 PRO A CA 1
ATOM 989 C C . PRO A 1 134 ? 45.929 37.850 11.902 1.00 29.52 134 PRO A C 1
ATOM 990 O O . PRO A 1 134 ? 45.561 36.764 12.359 1.00 29.60 134 PRO A O 1
ATOM 994 N N . LEU A 1 135 ? 46.225 38.040 10.620 1.00 30.41 135 LEU A N 1
ATOM 995 C CA . LEU A 1 135 ? 46.157 36.963 9.635 1.00 30.15 135 LEU A CA 1
ATOM 996 C C . LEU A 1 135 ? 47.570 36.558 9.240 1.00 31.19 135 LEU A C 1
ATOM 997 O O . LEU A 1 135 ? 48.469 37.394 9.203 1.00 31.78 135 LEU A O 1
ATOM 1002 N N . ALA A 1 136 ? 47.762 35.279 8.940 1.00 32.41 136 ALA A N 1
ATOM 1003 C CA . ALA A 1 136 ? 49.071 34.784 8.536 1.00 34.36 136 ALA A CA 1
ATOM 1004 C C . ALA A 1 136 ? 49.483 35.434 7.216 1.00 35.30 136 ALA A C 1
ATOM 1005 O O . ALA A 1 136 ? 50.597 35.942 7.083 1.00 37.01 136 ALA A O 1
ATOM 1007 N N . LEU A 1 137 ? 48.572 35.419 6.246 1.00 34.29 137 LEU A N 1
ATOM 1008 C CA . LEU A 1 137 ? 48.834 36.009 4.940 1.00 33.54 137 LEU A CA 1
ATOM 1009 C C . LEU A 1 137 ? 48.640 37.523 4.972 1.00 32.98 137 LEU A C 1
ATOM 1010 O O . LEU A 1 137 ? 47.671 38.027 5.546 1.00 32.31 137 LEU A O 1
ATOM 1015 N N . PRO A 1 138 ? 49.564 38.266 4.344 1.00 31.93 138 PRO A N 1
ATOM 1016 C CA . PRO A 1 138 ? 49.559 39.729 4.270 1.00 31.58 138 PRO A CA 1
ATOM 1017 C C . PRO A 1 138 ? 48.520 40.406 3.379 1.00 30.77 138 PRO A C 1
ATOM 1018 O O . PRO A 1 138 ? 48.876 41.187 2.498 1.00 31.70 138 PRO A O 1
ATOM 1022 N N . TYR A 1 139 ? 47.243 40.118 3.606 1.00 29.33 139 TYR A N 1
ATOM 1023 C CA . TYR A 1 139 ? 46.186 40.754 2.824 1.00 29.02 139 TYR A CA 1
ATOM 1024 C C . TYR A 1 139 ? 46.121 42.226 3.219 1.00 29.47 139 TYR A C 1
ATOM 1025 O O . TYR A 1 139 ? 46.188 42.559 4.401 1.00 28.18 139 TYR A O 1
ATOM 1034 N N . PRO A 1 140 ? 46.000 43.129 2.234 1.00 29.43 140 PRO A N 1
ATOM 1035 C CA . PRO A 1 140 ? 45.923 44.558 2.558 1.00 28.97 140 PRO A CA 1
ATOM 1036 C C . PRO A 1 140 ? 44.570 44.828 3.213 1.00 28.36 140 PRO A C 1
ATOM 1037 O O . PRO A 1 140 ? 43.600 44.129 2.932 1.00 24.37 140 PRO A O 1
ATOM 1041 N N . ASP A 1 141 ? 44.502 45.839 4.072 1.00 28.21 141 ASP A N 1
ATOM 1042 C CA . ASP A 1 141 ? 43.250 46.173 4.741 1.00 28.55 141 ASP A CA 1
ATOM 1043 C C . ASP A 1 141 ? 42.155 46.579 3.758 1.00 28.47 141 ASP A C 1
ATOM 1044 O O . ASP A 1 141 ? 40.969 46.550 4.093 1.00 27.90 141 ASP A O 1
ATOM 1049 N N . LYS A 1 142 ? 42.551 46.944 2.543 1.00 27.52 142 LYS A N 1
ATOM 1050 C CA . LYS A 1 142 ? 41.589 47.370 1.535 1.00 27.70 142 LYS A CA 1
ATOM 1051 C C . LYS A 1 142 ? 40.562 46.308 1.139 1.00 26.44 142 LYS A C 1
ATOM 1052 O O . LYS A 1 142 ? 39.485 46.647 0.653 1.00 25.38 142 LYS A O 1
ATOM 1058 N N . ILE A 1 143 ? 40.875 45.030 1.339 1.00 24.60 143 ILE A N 1
ATOM 1059 C CA . ILE A 1 143 ? 39.915 43.991 0.968 1.00 23.21 143 ILE A CA 1
ATOM 1060 C C . ILE A 1 143 ? 38.703 43.997 1.894 1.00 23.42 143 ILE A C 1
ATOM 1061 O O . ILE A 1 143 ? 37.662 43.432 1.561 1.00 21.62 143 ILE A O 1
ATOM 1066 N N . PHE A 1 144 ? 38.844 44.636 3.054 1.00 24.32 144 PHE A N 1
ATOM 1067 C CA . PHE A 1 144 ? 37.760 44.704 4.033 1.00 26.53 144 PHE A CA 1
ATOM 1068 C C . PHE A 1 144 ? 36.911 45.954 3.861 1.00 29.70 144 PHE A C 1
ATOM 1069 O O . PHE A 1 144 ? 35.837 46.070 4.453 1.00 30.68 144 PHE A O 1
ATOM 1077 N N . LEU A 1 145 ? 37.398 46.889 3.052 1.00 32.33 145 LEU A N 1
ATOM 1078 C CA . LEU A 1 145 ? 36.678 48.130 2.803 1.00 35.74 145 LEU A CA 1
ATOM 1079 C C . LEU A 1 145 ? 36.246 48.221 1.342 1.00 37.27 145 LEU A C 1
ATOM 1080 O O . LEU A 1 145 ? 36.734 47.476 0.489 1.00 39.46 145 LEU A O 1
#

Radius of gyration: 14.82 Å; Cα contacts (8 Å, |Δi|>4): 269; chains: 1; bounding box: 38×36×30 Å

Sequence (132 aa):
LSLYYKKIREQLGHELIFPSVAAVIKNEQGELLFQYPYWSLPAGAIEPGETPEEAVIREVWEETGLKVQVKKQKGVFGGKEFRYTYANGDKVEYIVVVFECEITSGKLKKLQYFSFSEKPPLALPYPDKIFL

Nearest PDB structures (foldseek):
  3smd-assembly1_A  TM=1.008E+00  e=5.490E-29  Bacillus thuringiensis str. Al Hakam
  3i7u-assembly1_B  TM=7.389E-01  e=9.708E-09  Aquifex aeolicus VF5
  3gwy-assembly1_A  TM=7.753E-01  e=3.574E-07  Bacteroides fragilis NCTC 9343
  3a6v-assembly3_B  TM=7.118E-01  e=3.574E-07  Escherichia coli K-12
  3a6s-assembly3_B  TM=6.971E-01  e=1.531E-06  Escherichia coli K-12